Protein AF-A0A7C2TXD9-F1 (afdb_monomer_lite)

Sequence (67 aa):
MSILLLLFFRASITEAQIIGVSPRQNALRVPSTTSISVTFNQAMNAATINGTTFWVWGMQSGLHRGA

pLDDT: mean 79.38, std 16.34, range [47.0, 96.44]

Foldseek 3Di:
DDDPPPPPVPPPVPDWDWPDWPPDPPDPPDDPPDDTDTDTPDDDDPVCDDCVNDDDDDDDDDDPPPD

Structure (mmCIF, N/CA/C/O backbone):
data_AF-A0A7C2TXD9-F1
#
_entry.id   AF-A0A7C2TXD9-F1
#
loop_
_atom_site.group_PDB
_atom_site.id
_atom_site.type_symbol
_atom_site.label_atom_id
_atom_site.label_alt_id
_atom_site.label_comp_id
_atom_site.label_asym_id
_atom_site.label_entity_id
_atom_site.label_seq_id
_atom_site.pdbx_PDB_ins_code
_atom_site.Cartn_x
_atom_site.Cartn_y
_atom_site.Cartn_z
_atom_site.occupancy
_atom_site.B_iso_or_equiv
_atom_site.auth_seq_id
_atom_site.auth_comp_id
_atom_site.auth_asym_id
_atom_site.auth_atom_id
_atom_site.pdbx_PDB_model_num
ATOM 1 N N . MET A 1 1 ? -13.154 0.969 49.585 1.00 49.66 1 MET A N 1
ATOM 2 C CA . MET A 1 1 ? -11.708 0.991 49.262 1.00 49.66 1 MET A CA 1
ATOM 3 C C . MET A 1 1 ? -11.435 -0.073 48.214 1.00 49.66 1 MET A C 1
ATOM 5 O O . MET A 1 1 ? -12.072 -1.112 48.270 1.00 49.66 1 MET A O 1
ATOM 9 N N . SER A 1 2 ? -10.507 0.215 47.301 1.00 47.00 2 SER A N 1
ATOM 10 C CA . SER A 1 2 ? -10.044 -0.608 46.170 1.00 47.00 2 SER A CA 1
ATOM 11 C C . SER A 1 2 ? -10.862 -0.564 44.881 1.00 47.00 2 SER A C 1
ATOM 13 O O . SER A 1 2 ? -11.663 -1.433 44.558 1.00 47.00 2 SER A O 1
ATOM 15 N N . ILE A 1 3 ? -10.531 0.480 44.119 1.00 54.91 3 ILE A N 1
ATOM 16 C CA . ILE A 1 3 ? -10.304 0.467 42.672 1.00 54.91 3 ILE A CA 1
ATOM 17 C C . ILE A 1 3 ? -9.722 -0.884 42.226 1.00 54.91 3 ILE A C 1
ATOM 19 O O . ILE A 1 3 ? -8.568 -1.197 42.517 1.00 54.91 3 ILE A O 1
ATOM 23 N N . LEU A 1 4 ? -10.514 -1.671 41.497 1.00 48.44 4 LEU A N 1
ATOM 24 C CA . LEU A 1 4 ? -9.974 -2.691 40.609 1.00 48.44 4 LEU A CA 1
ATOM 25 C C . LEU A 1 4 ? -9.703 -2.002 39.273 1.00 48.44 4 LEU A C 1
ATOM 27 O O . LEU A 1 4 ? -10.578 -1.859 38.421 1.00 48.44 4 LEU A O 1
ATOM 31 N N . LEU A 1 5 ? -8.473 -1.511 39.161 1.00 55.12 5 LEU A N 1
ATOM 32 C CA . LEU A 1 5 ? -7.825 -1.068 37.938 1.00 55.12 5 LEU A CA 1
ATOM 33 C C . LEU A 1 5 ? -7.775 -2.255 36.960 1.00 55.12 5 LEU A C 1
ATOM 35 O O . LEU A 1 5 ? -6.753 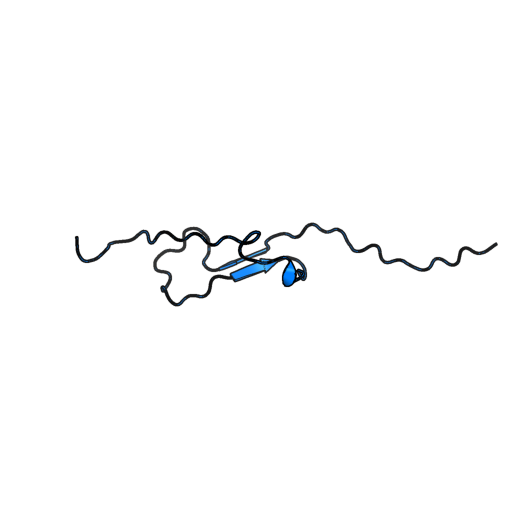-2.922 36.822 1.00 55.12 5 LEU A O 1
ATOM 39 N N . LEU A 1 6 ? -8.891 -2.548 36.289 1.00 52.28 6 LEU A N 1
ATOM 40 C CA . LEU A 1 6 ? -8.849 -3.273 35.029 1.00 52.28 6 LEU A CA 1
ATOM 41 C C . LEU A 1 6 ? -8.205 -2.312 34.042 1.00 52.28 6 LEU A C 1
ATOM 43 O O . LEU A 1 6 ? -8.816 -1.343 33.593 1.00 52.28 6 LEU A O 1
ATOM 47 N N . LEU A 1 7 ? -6.924 -2.560 33.795 1.00 51.75 7 LEU A N 1
ATOM 48 C CA . LEU A 1 7 ? -6.147 -2.029 32.694 1.00 51.75 7 LEU A CA 1
ATOM 49 C C . LEU A 1 7 ? -6.920 -2.280 31.392 1.00 51.75 7 LEU A C 1
ATOM 51 O O . LEU A 1 7 ? -6.664 -3.238 30.668 1.00 51.75 7 LEU A O 1
ATOM 55 N N . PHE A 1 8 ? -7.863 -1.397 31.069 1.00 53.78 8 PHE A N 1
ATOM 56 C CA . PHE A 1 8 ? -8.157 -1.088 29.687 1.00 53.78 8 PHE A CA 1
ATOM 57 C C . PHE A 1 8 ? -6.854 -0.502 29.166 1.00 53.78 8 PHE A C 1
ATOM 59 O O . PHE A 1 8 ? -6.604 0.695 29.320 1.00 53.78 8 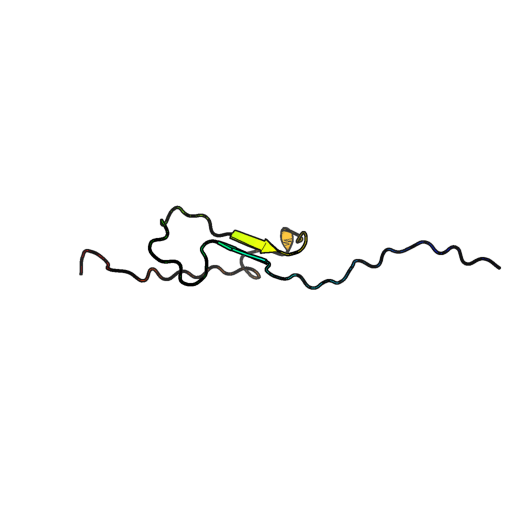PHE A O 1
ATOM 66 N N . PHE A 1 9 ? -5.993 -1.361 28.613 1.00 55.94 9 PHE A N 1
ATOM 67 C CA . PHE A 1 9 ? -5.055 -0.944 27.587 1.00 55.94 9 PHE A CA 1
ATOM 68 C C . PHE A 1 9 ? -5.890 -0.113 26.625 1.00 55.94 9 PHE A C 1
ATOM 70 O O . PHE A 1 9 ? -6.688 -0.643 25.851 1.00 55.94 9 PHE A O 1
ATOM 77 N N . ARG A 1 10 ? -5.817 1.212 26.766 1.00 61.03 10 ARG A N 1
ATOM 78 C CA . ARG A 1 10 ? -6.410 2.089 25.777 1.00 61.03 10 ARG A CA 1
ATOM 79 C C . ARG A 1 10 ? -5.698 1.699 24.503 1.00 61.03 10 ARG A C 1
ATOM 81 O O . ARG A 1 10 ? -4.468 1.632 24.509 1.00 61.03 10 ARG A O 1
ATOM 88 N N . ALA A 1 11 ? -6.464 1.342 23.473 1.00 56.19 11 ALA A N 1
ATOM 89 C CA . ALA A 1 11 ? -5.904 1.169 22.147 1.00 56.19 11 ALA A CA 1
ATOM 90 C C . ALA A 1 11 ? -4.936 2.336 21.938 1.00 56.19 11 ALA A C 1
ATOM 92 O O . ALA A 1 11 ? -5.320 3.489 22.148 1.00 56.19 11 ALA A O 1
ATOM 93 N N . SER A 1 12 ? -3.664 2.034 21.681 1.00 58.47 12 SER A N 1
ATOM 94 C CA . SER A 1 12 ? -2.706 3.082 21.372 1.00 58.47 12 SER A CA 1
ATOM 95 C C . SER A 1 12 ? -3.231 3.733 20.102 1.00 58.47 12 SER A C 1
ATOM 97 O O . SER A 1 12 ? -3.218 3.104 19.049 1.00 58.47 12 SER A O 1
ATOM 99 N N . ILE A 1 13 ? -3.768 4.951 20.198 1.00 58.91 13 ILE A N 1
ATOM 100 C CA . ILE A 1 13 ? -4.252 5.709 19.036 1.00 58.91 13 ILE A CA 1
ATOM 101 C C . ILE A 1 13 ? -3.031 6.335 18.354 1.00 58.91 13 ILE A C 1
ATOM 103 O O . ILE A 1 13 ? -2.980 7.533 18.095 1.00 58.91 13 ILE A O 1
ATOM 107 N N . THR A 1 14 ? -1.988 5.533 18.131 1.00 70.56 14 THR A N 1
ATOM 108 C CA . THR A 1 14 ? -0.931 5.928 17.214 1.00 70.56 14 THR A CA 1
ATOM 109 C C . THR A 1 14 ? -1.588 6.012 15.848 1.00 70.56 14 THR A C 1
ATOM 111 O O . THR A 1 14 ? -2.254 5.076 15.404 1.00 70.56 14 THR A O 1
ATOM 114 N N . GLU A 1 15 ? -1.515 7.181 15.224 1.00 85.31 15 GLU A N 1
ATOM 115 C CA . GLU A 1 15 ? -2.077 7.361 13.896 1.00 85.31 15 GLU A CA 1
ATOM 116 C C . GLU A 1 15 ? -1.420 6.371 12.932 1.00 85.31 15 GLU A C 1
ATOM 118 O O . GLU A 1 15 ? -0.223 6.071 13.030 1.00 85.31 15 GLU A O 1
ATOM 123 N N . ALA A 1 16 ? -2.216 5.830 12.010 1.00 88.31 16 ALA A N 1
ATOM 124 C CA . ALA A 1 16 ? -1.680 4.988 10.959 1.00 88.31 16 ALA A CA 1
ATOM 125 C C . ALA A 1 16 ? -0.755 5.839 10.085 1.00 88.31 16 ALA A C 1
ATOM 127 O O . ALA A 1 16 ? -1.193 6.770 9.411 1.00 88.31 16 ALA A O 1
ATOM 128 N N . GLN A 1 17 ? 0.530 5.509 10.107 1.00 93.19 17 GLN A N 1
ATOM 129 C CA . GLN A 1 17 ? 1.542 6.161 9.293 1.00 93.19 17 GLN A CA 1
ATOM 130 C C . GLN A 1 17 ? 2.049 5.195 8.235 1.00 93.19 17 GLN A C 1
ATOM 132 O O . GLN A 1 17 ? 2.221 4.000 8.484 1.00 93.19 17 GLN A O 1
ATOM 137 N N . ILE A 1 18 ? 2.319 5.734 7.051 1.00 93.88 18 ILE A N 1
ATOM 138 C CA . ILE A 1 18 ? 2.974 5.001 5.975 1.00 93.88 18 ILE A CA 1
ATOM 139 C C . ILE A 1 18 ? 4.469 4.947 6.286 1.00 93.88 18 ILE A C 1
ATOM 141 O O . ILE A 1 18 ? 5.126 5.982 6.371 1.00 93.88 18 ILE A O 1
ATOM 145 N N . ILE A 1 19 ? 5.010 3.738 6.422 1.00 96.44 19 ILE A N 1
ATOM 146 C CA . ILE A 1 19 ? 6.442 3.495 6.663 1.00 96.44 19 ILE A CA 1
ATOM 147 C C . ILE A 1 19 ? 7.148 2.880 5.450 1.00 96.44 19 ILE A C 1
ATOM 149 O O . ILE A 1 19 ? 8.373 2.774 5.429 1.00 96.44 19 ILE A O 1
ATOM 153 N N . GLY A 1 20 ? 6.395 2.484 4.422 1.00 95.81 20 GLY A N 1
ATOM 154 C CA . GLY A 1 20 ? 6.948 1.945 3.187 1.00 95.81 20 GLY A CA 1
ATOM 155 C C . GLY A 1 20 ? 5.968 2.035 2.026 1.00 95.81 20 GLY A C 1
ATOM 156 O O . GLY A 1 20 ? 4.766 1.855 2.204 1.00 95.81 20 GLY A O 1
ATOM 157 N N . VAL A 1 21 ? 6.501 2.299 0.835 1.00 94.38 21 VAL A N 1
ATOM 158 C CA . VAL A 1 21 ? 5.763 2.289 -0.432 1.00 94.38 21 VAL A CA 1
ATOM 159 C C . VAL A 1 21 ? 6.634 1.609 -1.481 1.00 94.38 21 VAL A C 1
ATOM 161 O O . VAL A 1 21 ? 7.823 1.924 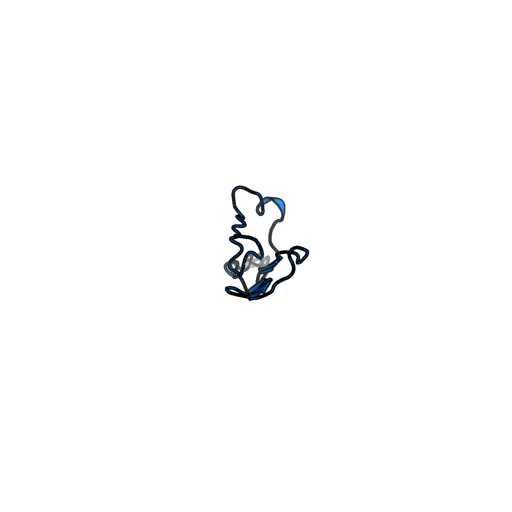-1.605 1.00 94.38 21 VAL A O 1
ATOM 164 N N . SER A 1 22 ? 6.047 0.676 -2.223 1.00 93.56 22 SER A N 1
ATOM 165 C CA . SER A 1 22 ? 6.665 0.036 -3.377 1.00 93.56 22 SER A CA 1
ATOM 166 C C . SER A 1 22 ? 5.680 0.017 -4.547 1.00 93.56 22 SER A C 1
ATOM 168 O O . SER A 1 22 ? 4.536 -0.387 -4.355 1.00 93.56 22 SER A O 1
ATOM 170 N N . PRO A 1 23 ? 6.098 0.389 -5.765 1.00 92.00 23 PRO A N 1
ATOM 171 C CA . PRO A 1 23 ? 7.376 1.017 -6.102 1.00 92.00 23 PRO A CA 1
ATOM 172 C C . PRO A 1 23 ? 7.574 2.357 -5.380 1.00 92.00 23 PRO A C 1
ATOM 174 O O . PRO A 1 23 ? 6.609 3.014 -4.995 1.00 92.00 23 PRO A O 1
ATOM 177 N N . ARG A 1 24 ? 8.831 2.772 -5.176 1.00 90.56 24 ARG A N 1
ATOM 178 C CA . ARG A 1 24 ? 9.107 4.094 -4.594 1.00 90.56 24 ARG A CA 1
ATOM 179 C C . ARG A 1 24 ? 8.582 5.193 -5.515 1.00 90.56 24 ARG A C 1
ATOM 181 O O . ARG A 1 24 ? 8.572 5.036 -6.735 1.00 90.56 24 ARG A O 1
ATOM 188 N N . GLN A 1 25 ? 8.212 6.327 -4.927 1.00 85.94 25 GLN A N 1
ATOM 189 C CA . GLN A 1 25 ? 7.800 7.490 -5.704 1.00 85.94 25 GLN A CA 1
ATOM 190 C C . GLN A 1 25 ? 8.889 7.883 -6.713 1.00 85.94 25 GLN A C 1
ATOM 192 O O . GLN A 1 25 ? 10.071 7.920 -6.366 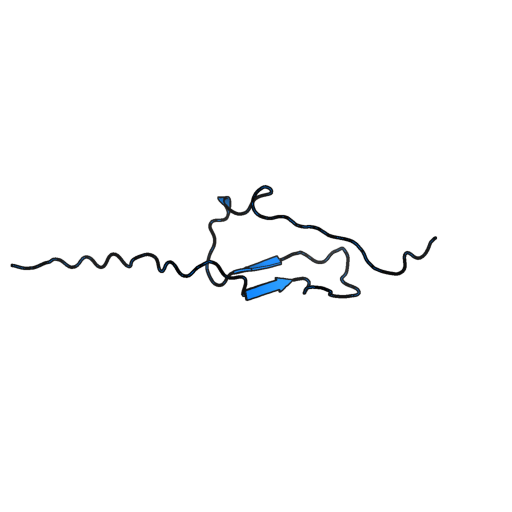1.00 85.94 25 GLN A O 1
ATOM 197 N N . ASN A 1 26 ? 8.481 8.164 -7.953 1.00 83.31 26 ASN A N 1
ATOM 198 C CA . ASN A 1 26 ? 9.366 8.455 -9.091 1.00 83.31 26 ASN A CA 1
ATOM 199 C C . ASN A 1 26 ? 10.354 7.328 -9.463 1.00 83.31 26 ASN A C 1
ATOM 201 O O . ASN A 1 26 ? 11.369 7.591 -10.111 1.00 83.31 26 ASN A O 1
ATOM 205 N N . ALA A 1 27 ? 10.093 6.076 -9.072 1.00 87.12 27 ALA A N 1
ATOM 206 C CA . ALA A 1 27 ? 10.907 4.952 -9.519 1.00 87.12 27 ALA A CA 1
ATOM 207 C C . ALA A 1 27 ? 10.852 4.821 -11.052 1.00 87.12 27 ALA A C 1
ATOM 209 O O . ALA A 1 27 ? 9.784 4.745 -11.656 1.00 87.12 27 ALA A O 1
ATOM 210 N N . LEU A 1 28 ? 12.025 4.787 -11.683 1.00 85.50 28 LEU A N 1
ATOM 211 C CA . LEU A 1 28 ? 12.163 4.630 -13.128 1.00 85.50 28 LEU A CA 1
ATOM 212 C C . LEU A 1 28 ? 12.314 3.153 -13.493 1.00 85.50 28 LEU A C 1
ATOM 214 O O . LEU A 1 28 ? 12.863 2.370 -12.721 1.00 85.50 28 LEU A O 1
ATOM 218 N N . ARG A 1 29 ? 11.892 2.793 -14.713 1.00 85.75 29 ARG A N 1
ATOM 219 C CA . ARG A 1 29 ? 12.064 1.442 -15.287 1.00 85.75 29 ARG A CA 1
ATOM 220 C C . ARG A 1 29 ? 11.474 0.319 -14.420 1.00 85.75 29 ARG A C 1
ATOM 222 O O . ARG A 1 29 ? 11.968 -0.805 -14.453 1.00 85.75 29 ARG A O 1
ATOM 229 N N . VAL A 1 30 ? 10.419 0.613 -13.662 1.00 86.81 30 VAL A N 1
ATOM 230 C CA . VAL A 1 30 ? 9.689 -0.399 -12.895 1.00 86.81 30 VAL A CA 1
ATOM 231 C C . VAL A 1 30 ? 8.951 -1.323 -13.872 1.00 86.81 30 VAL A C 1
ATOM 233 O O . VAL A 1 30 ? 8.207 -0.818 -14.718 1.00 86.81 30 VAL A O 1
ATOM 236 N N . PRO A 1 31 ? 9.137 -2.653 -13.794 1.00 88.69 31 PRO A N 1
ATOM 237 C CA . PRO A 1 31 ? 8.369 -3.593 -14.601 1.00 88.69 31 PRO A CA 1
ATOM 238 C C . PRO A 1 31 ? 6.860 -3.435 -14.382 1.00 88.69 31 PRO A C 1
ATOM 240 O O . PRO A 1 31 ? 6.398 -3.264 -13.257 1.00 88.69 31 PRO A O 1
ATOM 243 N N . SER A 1 32 ? 6.064 -3.573 -15.442 1.00 85.75 32 SER A N 1
ATOM 244 C CA . SER A 1 32 ? 4.596 -3.520 -15.342 1.00 85.75 32 SER A CA 1
ATOM 245 C C . SER A 1 32 ? 3.992 -4.666 -14.519 1.00 85.75 32 SER A C 1
ATOM 247 O O . SER A 1 32 ? 2.840 -4.585 -14.111 1.00 85.75 32 SER A O 1
ATOM 249 N N . THR A 1 33 ? 4.764 -5.724 -14.259 1.00 90.31 33 THR A N 1
ATOM 250 C CA . THR A 1 33 ? 4.382 -6.861 -13.412 1.00 90.31 33 THR A CA 1
ATOM 251 C C . THR A 1 33 ? 4.641 -6.625 -11.922 1.00 90.31 33 THR A C 1
ATOM 253 O O . THR A 1 33 ? 4.364 -7.506 -11.111 1.00 90.31 33 THR A O 1
ATOM 256 N N . THR A 1 34 ? 5.217 -5.483 -11.534 1.00 89.75 34 THR A N 1
ATOM 257 C CA . THR A 1 34 ? 5.520 -5.190 -10.131 1.00 89.75 34 THR A CA 1
ATOM 258 C C . THR A 1 34 ? 4.245 -4.910 -9.338 1.00 89.75 34 THR A C 1
ATOM 260 O O . THR A 1 34 ? 3.470 -4.019 -9.677 1.00 89.75 34 THR A O 1
ATOM 263 N N . SER A 1 35 ? 4.060 -5.639 -8.237 1.00 91.88 35 SER A N 1
ATOM 264 C CA . SER A 1 35 ? 2.975 -5.386 -7.289 1.00 91.88 35 SER A CA 1
ATOM 265 C C . SER A 1 35 ? 3.147 -4.042 -6.584 1.00 91.88 35 SER A C 1
ATOM 267 O O . SER A 1 35 ? 4.241 -3.701 -6.128 1.00 91.88 35 SER A O 1
ATOM 269 N N . ILE A 1 36 ? 2.041 -3.313 -6.442 1.00 91.00 36 ILE A N 1
ATOM 270 C CA . ILE A 1 36 ? 1.975 -2.074 -5.666 1.00 91.00 36 ILE A CA 1
ATOM 271 C C . ILE A 1 36 ? 1.651 -2.433 -4.215 1.00 91.00 36 ILE A C 1
ATOM 273 O O . ILE A 1 36 ? 0.676 -3.137 -3.953 1.00 91.00 36 ILE A O 1
ATOM 277 N N . SER A 1 37 ? 2.470 -1.969 -3.274 1.00 93.00 37 SER A N 1
ATOM 278 C CA . SER A 1 37 ? 2.304 -2.230 -1.846 1.00 93.00 37 SER A CA 1
ATOM 279 C C . SER A 1 37 ? 2.590 -0.997 -0.992 1.00 93.00 37 SER A C 1
ATOM 281 O O . SER A 1 37 ? 3.424 -0.149 -1.319 1.00 93.00 37 SER A O 1
ATOM 283 N N . VAL A 1 38 ? 1.876 -0.914 0.131 1.00 93.88 38 VAL A N 1
ATOM 284 C CA . VAL A 1 38 ? 2.040 0.107 1.166 1.00 93.88 38 VAL A CA 1
ATOM 285 C C . VAL A 1 38 ? 2.138 -0.599 2.511 1.00 93.88 38 VAL A C 1
ATOM 287 O O . VAL A 1 38 ? 1.328 -1.475 2.814 1.00 93.88 38 VAL A O 1
ATOM 290 N N . THR A 1 39 ? 3.126 -0.215 3.312 1.00 95.00 39 THR A N 1
ATOM 291 C CA . THR A 1 39 ? 3.345 -0.751 4.656 1.00 95.00 39 THR A CA 1
ATOM 292 C C . THR A 1 39 ? 3.011 0.321 5.680 1.00 95.00 39 THR A C 1
ATOM 294 O O . THR A 1 39 ? 3.542 1.432 5.615 1.00 95.00 39 THR A O 1
ATOM 297 N N . PHE A 1 40 ? 2.160 -0.027 6.640 1.00 94.69 40 PHE A N 1
ATOM 298 C CA . PHE A 1 40 ? 1.792 0.835 7.759 1.00 94.69 40 PHE A CA 1
ATOM 299 C C . PHE A 1 40 ? 2.604 0.487 9.010 1.00 94.69 40 PHE A C 1
ATOM 301 O O . PHE A 1 40 ? 3.071 -0.642 9.164 1.00 94.69 40 PHE A O 1
ATOM 308 N N . ASN A 1 41 ? 2.754 1.451 9.917 1.00 95.81 41 ASN A N 1
ATOM 309 C CA . ASN A 1 41 ? 3.385 1.260 11.230 1.00 95.81 41 ASN A CA 1
ATOM 310 C C . ASN A 1 41 ? 2.606 0.321 12.171 1.00 95.81 41 ASN A C 1
ATOM 312 O O . ASN A 1 41 ? 3.115 -0.040 13.230 1.00 95.81 41 ASN A O 1
ATOM 316 N N . GLN A 1 42 ? 1.385 -0.064 11.802 1.00 92.44 42 GLN A N 1
ATOM 317 C CA . GLN A 1 42 ? 0.520 -0.944 12.576 1.00 92.44 42 GLN A CA 1
ATOM 318 C C . GLN A 1 42 ? -0.411 -1.757 11.674 1.00 92.44 42 GLN A C 1
ATOM 320 O O . GLN A 1 42 ? -0.595 -1.448 10.494 1.00 92.44 42 GLN A O 1
ATOM 325 N N . ALA A 1 43 ? -1.021 -2.797 12.243 1.00 92.19 43 ALA A N 1
ATOM 326 C CA . ALA A 1 43 ? -2.028 -3.585 11.550 1.00 92.19 43 ALA A CA 1
ATOM 327 C C . ALA A 1 43 ? -3.279 -2.740 11.262 1.00 92.19 43 ALA A C 1
ATOM 329 O O . ALA A 1 43 ? -3.821 -2.085 12.150 1.00 92.19 43 ALA A O 1
ATOM 330 N N . MET A 1 44 ? -3.751 -2.795 10.018 1.00 91.75 44 MET A N 1
ATOM 331 C CA . MET A 1 44 ? -4.964 -2.113 9.568 1.00 91.75 44 MET A CA 1
ATOM 332 C C . MET A 1 44 ? -6.122 -3.104 9.453 1.00 91.75 44 MET A C 1
ATOM 334 O O . MET A 1 44 ? -5.925 -4.275 9.124 1.00 91.75 44 MET A O 1
ATOM 338 N N . ASN A 1 45 ? -7.353 -2.632 9.655 1.00 93.00 45 ASN A N 1
ATOM 339 C CA . ASN A 1 45 ? -8.533 -3.427 9.331 1.00 93.00 45 ASN A CA 1
ATOM 340 C C . ASN A 1 45 ? -8.687 -3.522 7.803 1.00 93.00 45 ASN A C 1
ATOM 342 O O . ASN A 1 45 ? -8.985 -2.522 7.150 1.00 93.00 45 ASN A O 1
ATOM 346 N N . ALA A 1 46 ? -8.541 -4.723 7.242 1.00 92.88 46 ALA A N 1
ATOM 347 C CA . ALA A 1 46 ? -8.621 -4.958 5.800 1.00 92.88 46 ALA A CA 1
ATOM 348 C C . ALA A 1 46 ? -9.939 -4.470 5.168 1.00 92.88 46 ALA A C 1
ATOM 350 O O . ALA A 1 46 ? -9.921 -3.975 4.047 1.00 92.88 46 ALA A O 1
ATOM 351 N N . ALA A 1 47 ? -11.066 -4.514 5.890 1.00 95.75 47 ALA A N 1
ATOM 352 C CA . ALA A 1 47 ? -12.354 -4.034 5.375 1.00 95.75 47 ALA A CA 1
ATOM 353 C C . ALA A 1 47 ? -12.372 -2.516 5.098 1.00 95.75 47 ALA A C 1
ATOM 355 O O . ALA A 1 47 ? -13.155 -2.032 4.280 1.00 95.75 47 ALA A O 1
ATOM 356 N N . THR A 1 48 ? -11.492 -1.760 5.763 1.00 93.38 48 THR A N 1
ATOM 357 C CA . THR A 1 48 ? -11.359 -0.309 5.567 1.00 93.38 48 THR A CA 1
ATOM 358 C C . THR A 1 48 ? -10.473 0.060 4.379 1.00 93.38 48 THR A C 1
ATOM 360 O O . THR A 1 48 ? -10.477 1.219 3.976 1.00 93.38 48 THR A O 1
ATOM 363 N N . ILE A 1 49 ? -9.747 -0.900 3.794 1.00 93.25 49 ILE A N 1
ATOM 364 C CA . ILE A 1 49 ? -8.872 -0.701 2.633 1.00 93.25 49 ILE A CA 1
ATOM 365 C C . ILE A 1 49 ? -9.609 -1.225 1.402 1.00 93.25 49 ILE A C 1
ATOM 367 O O . ILE A 1 49 ? -9.614 -2.420 1.115 1.00 93.25 49 ILE A O 1
ATOM 371 N N . ASN A 1 50 ? -10.274 -0.326 0.684 1.00 93.88 50 ASN A N 1
ATOM 372 C CA . ASN A 1 50 ? -11.065 -0.663 -0.495 1.00 93.88 50 ASN A CA 1
ATOM 373 C C . ASN A 1 50 ? -10.975 0.460 -1.541 1.00 93.88 50 ASN A C 1
ATOM 375 O O . ASN A 1 50 ? -10.339 1.484 -1.306 1.00 93.88 50 ASN A O 1
ATOM 379 N N . GLY A 1 51 ? -11.631 0.291 -2.693 1.00 93.31 51 GLY A N 1
ATOM 380 C CA . GLY A 1 51 ? -11.541 1.238 -3.812 1.00 93.31 51 GLY A CA 1
ATOM 381 C C . GLY A 1 51 ? -12.045 2.659 -3.526 1.00 93.31 51 GLY A C 1
ATOM 382 O O . GLY A 1 51 ? -11.805 3.551 -4.331 1.00 93.31 51 GLY A O 1
ATOM 383 N N . THR A 1 52 ? -12.718 2.901 -2.396 1.00 95.81 52 THR A N 1
ATOM 384 C CA . THR A 1 52 ? -13.136 4.253 -1.986 1.00 95.81 52 THR A CA 1
ATOM 385 C C . THR A 1 52 ? -12.110 4.947 -1.093 1.00 95.81 52 THR A C 1
ATOM 387 O O . THR A 1 52 ? -12.031 6.170 -1.115 1.00 95.81 52 THR A O 1
ATOM 390 N N . THR A 1 53 ? -11.292 4.188 -0.359 1.00 93.06 53 THR A N 1
ATOM 391 C CA . THR A 1 53 ? -10.324 4.700 0.627 1.00 93.06 53 THR A CA 1
ATOM 392 C C . THR A 1 53 ? -8.870 4.556 0.189 1.00 93.06 53 THR A C 1
ATOM 394 O O . THR A 1 53 ? -8.008 5.274 0.687 1.00 93.06 53 THR A O 1
ATOM 397 N N . PHE A 1 54 ? -8.582 3.644 -0.741 1.00 89.31 54 PHE A N 1
ATOM 398 C CA . PHE A 1 54 ? -7.242 3.377 -1.247 1.00 89.31 54 PHE A CA 1
ATOM 399 C C . PHE A 1 54 ? -7.230 3.461 -2.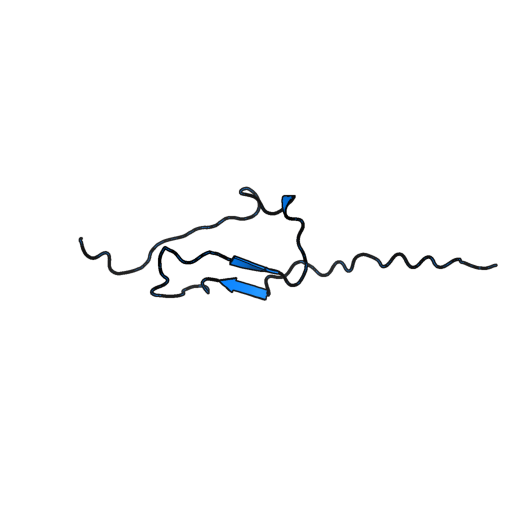768 1.00 89.31 54 PHE A C 1
ATOM 401 O O . PHE A 1 54 ? -7.817 2.628 -3.460 1.00 89.31 54 PHE A O 1
ATOM 408 N N . TRP A 1 55 ? -6.596 4.508 -3.287 1.00 89.81 55 TRP A N 1
ATOM 409 C CA . TRP A 1 55 ? -6.591 4.803 -4.714 1.00 89.81 55 TRP A CA 1
ATOM 410 C C . TRP A 1 55 ? -5.198 4.578 -5.285 1.00 89.81 55 TRP A C 1
ATOM 412 O O 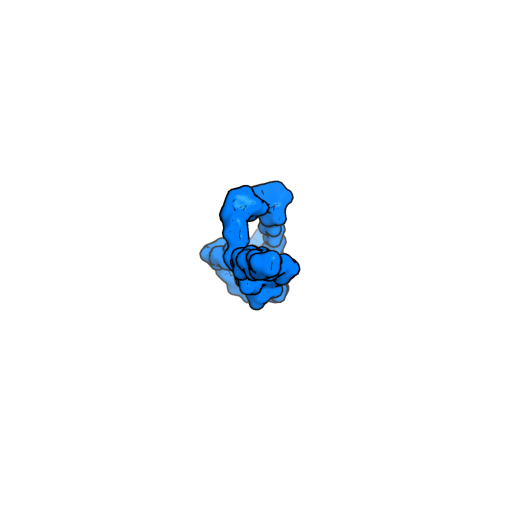. TRP A 1 55 ? -4.202 5.041 -4.732 1.00 89.81 55 TRP A O 1
ATOM 422 N N . VAL A 1 56 ? -5.144 3.899 -6.428 1.00 84.00 56 VAL A N 1
ATOM 423 C CA . VAL A 1 56 ? -3.912 3.677 -7.181 1.00 84.00 56 VAL A CA 1
ATOM 424 C C . VAL A 1 56 ? -4.022 4.418 -8.501 1.00 84.00 56 VAL A C 1
ATOM 426 O O . VAL A 1 56 ? -4.891 4.118 -9.315 1.00 84.00 56 VAL A O 1
ATOM 429 N N . TRP A 1 57 ? -3.113 5.364 -8.715 1.00 77.62 57 TRP A N 1
ATOM 430 C CA . TRP A 1 57 ? -2.987 6.103 -9.966 1.00 77.62 57 TRP A CA 1
ATOM 431 C C . TRP A 1 57 ? -1.627 5.797 -10.574 1.00 77.62 57 TRP A C 1
ATOM 433 O O . TRP A 1 57 ? -0.613 5.815 -9.879 1.00 77.62 57 TRP A O 1
ATOM 443 N N . GLY A 1 58 ? -1.607 5.513 -11.871 1.00 70.94 58 GLY A N 1
ATOM 444 C CA . GLY A 1 58 ? -0.380 5.249 -12.606 1.00 70.94 58 GLY A CA 1
ATOM 445 C C . GLY A 1 58 ? -0.387 5.990 -13.932 1.00 70.94 58 GLY A C 1
ATOM 446 O O . GLY A 1 58 ? -1.332 5.873 -14.706 1.00 70.94 58 GLY A O 1
ATOM 447 N N . MET A 1 59 ? 0.689 6.721 -14.205 1.00 67.69 59 MET A N 1
ATOM 448 C CA . MET A 1 59 ? 1.038 7.170 -15.550 1.00 67.69 59 MET A CA 1
ATOM 449 C C . MET A 1 59 ? 2.374 6.522 -15.895 1.00 67.69 59 MET A C 1
ATOM 451 O O . MET A 1 59 ? 3.334 6.642 -15.134 1.00 67.69 59 MET A O 1
ATOM 455 N N . GLN A 1 60 ? 2.452 5.825 -17.028 1.00 67.88 60 GLN A N 1
ATOM 456 C CA . GLN A 1 60 ? 3.754 5.448 -17.566 1.00 67.88 60 GLN A CA 1
ATOM 457 C C . GLN A 1 60 ? 4.400 6.702 -18.144 1.00 67.88 60 GLN A C 1
ATOM 459 O O . GLN A 1 60 ? 3.961 7.217 -19.168 1.00 67.88 60 GLN A O 1
ATOM 464 N N . SER A 1 61 ? 5.448 7.191 -17.489 1.00 63.03 61 SER A N 1
ATOM 465 C CA . SER A 1 61 ? 6.381 8.125 -18.103 1.00 63.03 61 SER A CA 1
ATOM 466 C C . SER A 1 61 ? 7.585 7.341 -18.632 1.00 63.03 61 SER A C 1
ATOM 468 O O . SER A 1 61 ? 8.172 6.506 -17.942 1.00 63.03 61 SER A O 1
ATOM 470 N N . GLY A 1 62 ? 7.927 7.553 -19.902 1.00 62.62 62 GLY A N 1
ATOM 471 C CA . GLY A 1 62 ? 9.024 6.852 -20.567 1.00 62.62 62 GLY A CA 1
ATOM 472 C C . GLY A 1 62 ? 8.896 6.876 -22.086 1.00 62.62 62 GLY A C 1
ATOM 473 O O . GLY A 1 62 ? 7.837 7.189 -22.622 1.00 62.62 62 GLY A O 1
ATOM 474 N N . LEU A 1 63 ? 9.987 6.553 -22.786 1.00 56.94 63 LEU A N 1
ATOM 475 C CA . LEU A 1 63 ? 10.001 6.463 -24.247 1.00 56.94 63 LEU A CA 1
ATOM 476 C C . LEU A 1 63 ? 9.025 5.367 -24.706 1.00 56.94 63 LEU A C 1
ATOM 478 O O . LEU A 1 63 ? 9.341 4.179 -24.613 1.00 56.94 63 LEU A O 1
ATOM 482 N N . HIS A 1 64 ? 7.861 5.759 -25.220 1.00 59.59 64 HIS A N 1
ATOM 483 C CA . HIS A 1 64 ? 6.995 4.866 -25.981 1.00 59.59 64 HIS A CA 1
ATOM 484 C C . HIS A 1 64 ? 7.720 4.592 -27.304 1.00 59.59 64 HIS A C 1
ATOM 486 O O . HIS A 1 64 ? 7.818 5.470 -28.158 1.00 59.59 64 HIS A O 1
ATOM 492 N N . ARG A 1 65 ? 8.343 3.417 -27.453 1.00 69.62 65 ARG A N 1
ATOM 493 C CA . ARG A 1 65 ? 8.952 3.031 -28.733 1.00 69.62 65 ARG A CA 1
ATOM 494 C C . ARG A 1 65 ? 7.819 2.785 -29.730 1.00 69.62 65 ARG A C 1
ATOM 496 O O . ARG A 1 65 ? 7.304 1.674 -29.780 1.00 69.62 65 ARG A O 1
ATOM 503 N N . GLY A 1 66 ? 7.418 3.818 -30.469 1.00 66.56 66 GLY A N 1
ATOM 504 C CA . GLY A 1 66 ? 6.386 3.702 -31.503 1.00 66.56 66 GLY A CA 1
ATOM 505 C C . GLY A 1 66 ? 5.473 4.914 -31.704 1.00 66.56 66 GLY A C 1
ATOM 506 O O . GLY A 1 66 ? 4.322 4.703 -32.070 1.00 66.56 66 GLY A O 1
ATOM 507 N N . ALA A 1 67 ? 5.948 6.141 -31.475 1.00 50.50 67 ALA A N 1
ATOM 508 C CA . ALA A 1 67 ? 5.322 7.351 -32.013 1.00 50.50 67 ALA A CA 1
ATOM 509 C C . ALA A 1 67 ? 6.326 8.077 -32.912 1.00 50.50 67 ALA A C 1
ATOM 511 O O . ALA A 1 67 ? 7.518 8.108 -32.519 1.00 50.50 67 ALA A O 1
#

Secondary structure (DSSP, 8-state):
-----------------EEEEESPTT-SS--TTPPPEEEESS---GGG-STTT--------S--TT-

Radius of gyration: 20.62 Å; chains: 1; bounding box: 25×15×81 Å